Protein AF-A0A1Q3MJL3-F1 (afdb_monomer_lite)

Structure (mmCIF, N/CA/C/O backbone):
data_AF-A0A1Q3MJL3-F1
#
_entry.id   AF-A0A1Q3MJL3-F1
#
loop_
_atom_site.group_PDB
_atom_site.id
_atom_site.type_symbol
_atom_site.label_atom_id
_atom_site.label_alt_id
_atom_site.label_comp_id
_atom_site.label_asym_id
_atom_site.label_entity_id
_atom_site.label_seq_id
_atom_site.pdbx_PDB_ins_code
_atom_site.Cartn_x
_atom_site.Cartn_y
_atom_site.Cartn_z
_atom_site.occupancy
_atom_site.B_iso_or_equiv
_atom_site.auth_seq_id
_atom_site.auth_comp_id
_atom_site.auth_asym_id
_atom_site.auth_atom_id
_atom_site.pdbx_PDB_model_num
ATOM 1 N N . MET A 1 1 ? -25.013 -22.125 16.883 1.00 52.66 1 MET A N 1
ATOM 2 C CA . MET A 1 1 ? -23.796 -21.312 16.698 1.00 52.66 1 MET A CA 1
ATOM 3 C C . MET A 1 1 ? -22.984 -22.013 15.628 1.00 52.66 1 MET A C 1
ATOM 5 O O . MET A 1 1 ? -22.781 -23.214 15.770 1.00 52.66 1 MET A O 1
ATOM 9 N N . ASP A 1 2 ? -22.688 -21.347 14.517 1.00 73.00 2 ASP A N 1
ATOM 10 C CA . ASP A 1 2 ? -22.017 -21.960 13.366 1.00 73.00 2 ASP A CA 1
ATOM 11 C C . ASP A 1 2 ? -20.495 -21.702 13.439 1.00 73.00 2 ASP A C 1
ATOM 13 O O . ASP A 1 2 ? -20.044 -20.802 14.147 1.00 73.00 2 ASP A O 1
ATOM 17 N N . ILE A 1 3 ? -19.690 -22.530 12.768 1.00 60.09 3 ILE A N 1
ATOM 18 C CA . ILE A 1 3 ? -18.223 -22.407 12.787 1.00 60.09 3 ILE A CA 1
ATOM 19 C C . ILE A 1 3 ? -17.765 -21.054 12.223 1.00 60.09 3 ILE A C 1
ATOM 21 O O . ILE A 1 3 ? -16.809 -20.488 12.744 1.00 60.09 3 ILE A O 1
ATOM 25 N N . GLN A 1 4 ? -18.460 -20.505 11.225 1.00 53.03 4 GLN A N 1
ATOM 26 C CA . GLN A 1 4 ? -18.206 -19.176 10.676 1.00 53.03 4 GLN A CA 1
ATOM 27 C C . GLN A 1 4 ? -18.460 -18.091 11.725 1.00 53.03 4 GLN A C 1
ATOM 29 O O . GLN A 1 4 ? -17.603 -17.244 11.931 1.00 53.03 4 GLN A O 1
ATOM 34 N N . SER A 1 5 ? -19.560 -18.177 12.474 1.00 52.66 5 SER A N 1
ATOM 35 C CA . SER A 1 5 ? -19.842 -17.235 13.566 1.00 52.66 5 SER A CA 1
ATOM 36 C C . SER A 1 5 ? -18.836 -17.324 14.725 1.00 52.66 5 SER A C 1
ATOM 38 O O . SER A 1 5 ? -18.532 -16.304 15.337 1.00 52.66 5 SER A O 1
ATOM 40 N N . LEU A 1 6 ? -18.263 -18.503 14.997 1.00 53.72 6 LEU A N 1
ATOM 41 C CA . LEU A 1 6 ? -17.135 -18.644 15.929 1.00 53.72 6 LEU A CA 1
ATOM 42 C C . LEU A 1 6 ? -15.850 -18.012 15.370 1.00 53.72 6 LEU A C 1
ATOM 44 O O . LEU A 1 6 ? -15.194 -17.248 16.073 1.00 53.72 6 LEU A O 1
ATOM 48 N N . ILE A 1 7 ? -15.517 -18.263 14.103 1.00 53.59 7 ILE A N 1
ATOM 49 C CA . ILE A 1 7 ? -14.355 -17.661 13.430 1.00 53.59 7 ILE A CA 1
ATOM 50 C C . ILE A 1 7 ? -14.474 -16.136 13.364 1.00 53.59 7 ILE A C 1
ATOM 52 O O . ILE A 1 7 ? -13.483 -15.458 13.592 1.00 53.59 7 ILE A O 1
ATOM 56 N N . ASP A 1 8 ? -15.662 -15.592 13.123 1.00 51.44 8 ASP A N 1
ATOM 57 C CA . ASP A 1 8 ? -15.893 -14.146 13.074 1.00 51.44 8 ASP A CA 1
ATOM 58 C C . ASP A 1 8 ? -15.824 -13.506 14.474 1.00 51.44 8 ASP A C 1
ATOM 60 O O . ASP A 1 8 ? -15.440 -12.347 14.602 1.00 51.44 8 ASP A O 1
ATOM 64 N N . SER A 1 9 ? -16.156 -14.261 15.533 1.00 48.97 9 SER A N 1
ATOM 65 C CA . SER A 1 9 ? -16.081 -13.794 16.929 1.00 48.97 9 SER A CA 1
ATOM 66 C C . SER A 1 9 ? -14.680 -13.861 17.554 1.00 48.97 9 SER A C 1
ATOM 68 O O . SER A 1 9 ? -14.394 -13.101 18.474 1.00 48.97 9 SER A O 1
ATOM 70 N N . TYR A 1 10 ? -13.811 -14.750 17.059 1.00 50.91 10 TYR A N 1
ATOM 71 C CA . TYR A 1 10 ? -12.414 -14.892 17.507 1.00 50.91 10 TYR A CA 1
ATOM 72 C C . TYR A 1 10 ? -11.391 -14.381 16.482 1.00 50.91 10 TYR A C 1
ATOM 74 O O . TYR A 1 10 ? -10.198 -14.298 16.775 1.00 50.91 10 TYR A O 1
ATOM 82 N N . GLY A 1 11 ? -11.838 -14.078 15.267 1.00 46.59 11 GLY A N 1
ATOM 83 C CA . GLY A 1 11 ? -11.031 -13.497 14.210 1.00 46.59 11 GLY A CA 1
ATOM 84 C C . GLY A 1 11 ? -10.875 -11.994 14.434 1.00 46.59 11 GLY A C 1
ATOM 85 O O . GLY A 1 11 ? -11.830 -11.342 14.856 1.00 46.59 11 GLY A O 1
ATOM 86 N N . PRO A 1 12 ? -9.698 -11.414 14.148 1.00 50.94 12 PRO A N 1
ATOM 87 C CA . PRO A 1 12 ? -9.516 -9.972 14.214 1.00 50.94 12 PRO A CA 1
ATOM 88 C C . PRO A 1 12 ? -10.542 -9.318 13.290 1.00 50.94 12 PRO A C 1
ATOM 90 O O . PRO A 1 12 ? -10.571 -9.600 12.086 1.00 50.94 12 PRO A O 1
ATOM 93 N N . SER A 1 13 ? -11.412 -8.482 13.859 1.00 54.97 13 SER A N 1
ATOM 94 C CA . SER A 1 13 ? -12.381 -7.722 13.084 1.00 54.97 13 SER A CA 1
ATOM 95 C C . SER A 1 13 ? -11.593 -6.912 12.054 1.00 54.97 13 SER A C 1
ATOM 97 O O . SER A 1 13 ? -10.723 -6.107 12.381 1.00 54.97 13 SER A O 1
ATOM 99 N N . SER A 1 14 ? -11.817 -7.208 10.774 1.00 59.72 14 SER A N 1
ATOM 100 C CA . SER A 1 14 ? -11.201 -6.477 9.668 1.00 59.72 14 SER A CA 1
ATOM 101 C C . SER A 1 14 ? -11.807 -5.073 9.657 1.00 59.72 14 SER A C 1
ATOM 103 O O . SER A 1 14 ? -12.756 -4.818 8.914 1.00 59.72 14 SER A O 1
ATOM 105 N N . GLU A 1 15 ? -11.294 -4.175 10.492 1.00 80.06 15 GLU A N 1
ATOM 106 C CA . GLU A 1 15 ? -11.702 -2.777 10.481 1.00 80.06 15 GLU A CA 1
ATOM 107 C C . GLU A 1 15 ? -11.294 -2.139 9.152 1.00 80.06 15 GLU A C 1
ATOM 109 O O . GLU A 1 15 ? -10.225 -2.409 8.593 1.00 80.06 15 GLU A O 1
ATOM 114 N N . THR A 1 16 ? -12.168 -1.300 8.606 1.00 88.69 16 THR A N 1
ATOM 115 C CA . THR A 1 16 ? -11.833 -0.453 7.465 1.00 88.69 16 THR A CA 1
ATOM 116 C C . THR A 1 16 ? -11.746 1.000 7.898 1.00 88.69 16 THR A C 1
ATOM 118 O O . THR A 1 16 ? -12.327 1.412 8.902 1.00 88.69 16 THR A O 1
ATOM 121 N N . PHE A 1 17 ? -10.972 1.788 7.160 1.00 89.06 17 PHE A N 1
ATOM 122 C CA . PHE A 1 17 ? -10.868 3.225 7.364 1.00 89.06 17 PHE A CA 1
ATOM 123 C C . PHE A 1 17 ? -10.802 3.956 6.028 1.00 89.06 17 PHE A C 1
ATOM 125 O O . PHE A 1 17 ? -10.318 3.424 5.028 1.00 89.06 17 PHE A O 1
ATOM 132 N N . GLU A 1 18 ? -11.273 5.200 6.024 1.00 92.62 18 GLU A N 1
ATOM 133 C CA . GLU A 1 18 ? -11.250 6.061 4.846 1.00 92.62 18 GLU A CA 1
ATOM 134 C C . GLU A 1 18 ? -10.055 7.023 4.881 1.00 92.62 18 GLU A C 1
ATOM 136 O O . GLU A 1 18 ? -9.755 7.641 5.906 1.00 92.62 18 GLU A O 1
ATOM 141 N N . VAL A 1 19 ? -9.416 7.202 3.727 1.00 90.25 19 VAL A N 1
ATOM 142 C CA . VAL A 1 19 ? -8.485 8.295 3.435 1.00 90.25 19 VAL A CA 1
ATOM 143 C C . VAL A 1 19 ? -9.138 9.178 2.379 1.00 90.25 19 VAL A C 1
ATOM 145 O O . VAL A 1 19 ? -9.525 8.693 1.317 1.00 90.25 19 VAL A O 1
ATOM 148 N N . THR A 1 20 ? -9.275 10.472 2.666 1.00 90.25 20 THR A N 1
ATOM 149 C CA . THR A 1 20 ? -9.809 11.449 1.704 1.00 90.25 20 THR A CA 1
ATOM 150 C C . THR A 1 20 ? -8.649 12.156 1.014 1.00 90.25 20 THR A C 1
ATOM 152 O O . THR A 1 20 ? -7.804 12.756 1.675 1.00 90.25 20 THR A O 1
ATOM 155 N N . LEU A 1 21 ? -8.594 12.067 -0.312 1.00 88.75 21 LEU A N 1
ATOM 156 C CA . LEU A 1 21 ? -7.595 12.747 -1.129 1.00 88.75 21 LEU A CA 1
ATOM 157 C C . LEU A 1 21 ? -7.882 14.257 -1.199 1.00 88.75 21 LEU A C 1
ATOM 159 O O . LEU A 1 21 ? -9.018 14.678 -0.980 1.00 88.75 21 LEU A O 1
ATOM 163 N N . PRO A 1 22 ? -6.893 15.095 -1.566 1.00 83.94 22 PRO A N 1
ATOM 164 C CA . PRO A 1 22 ? -7.076 16.550 -1.630 1.00 83.94 22 PRO A CA 1
ATOM 165 C C . PRO A 1 22 ? -8.204 17.029 -2.554 1.00 83.94 22 PRO A C 1
ATOM 167 O O . PRO A 1 22 ? -8.729 18.121 -2.356 1.00 83.94 22 PRO A O 1
ATOM 170 N N . GLN A 1 23 ? -8.570 16.235 -3.563 1.00 87.62 23 GLN A N 1
ATOM 171 C CA . GLN A 1 23 ? -9.655 16.545 -4.501 1.00 87.62 23 GLN A CA 1
ATOM 172 C C . GLN A 1 23 ? -11.022 15.998 -4.040 1.00 87.62 23 GLN A C 1
ATOM 174 O O . GLN A 1 23 ? -12.034 16.226 -4.699 1.00 87.62 23 GLN A O 1
ATOM 179 N N . GLY A 1 24 ? -11.080 15.363 -2.864 1.00 88.62 24 GLY A N 1
ATOM 180 C CA . GLY A 1 24 ? -12.306 14.888 -2.224 1.00 88.62 24 GLY A CA 1
ATOM 181 C C . GLY A 1 24 ? -12.642 13.422 -2.496 1.00 88.62 24 GLY A C 1
ATOM 182 O O . GLY A 1 24 ? -13.602 12.911 -1.918 1.00 88.62 24 GLY A O 1
ATOM 183 N N . GLU A 1 25 ? -11.874 12.718 -3.330 1.00 91.06 25 GLU A N 1
ATOM 184 C CA . GLU A 1 25 ? -12.054 11.283 -3.527 1.00 91.06 25 GLU A CA 1
ATOM 185 C C . GLU A 1 25 ? -11.734 10.517 -2.249 1.00 91.06 25 GLU A C 1
ATOM 187 O O . GLU A 1 25 ? -10.791 10.829 -1.521 1.00 91.06 25 GLU A O 1
ATOM 192 N N . LYS A 1 26 ? -12.509 9.466 -2.001 1.00 93.69 26 LYS A N 1
ATOM 193 C CA . LYS A 1 26 ? -12.351 8.613 -0.832 1.00 93.69 26 LYS A CA 1
ATOM 194 C C . LYS A 1 26 ? -11.762 7.274 -1.229 1.00 93.69 26 LYS A C 1
ATOM 196 O O . LYS A 1 26 ? -12.220 6.642 -2.180 1.00 93.69 26 LYS A O 1
ATOM 201 N N . LEU A 1 27 ? -10.764 6.854 -0.469 1.00 94.50 27 LEU A N 1
ATOM 202 C CA . LEU A 1 27 ? -10.138 5.550 -0.563 1.00 94.50 27 LEU A CA 1
ATOM 203 C C . LEU A 1 27 ? -10.420 4.787 0.728 1.00 94.50 27 LEU A C 1
ATOM 205 O O . LEU A 1 27 ? -10.080 5.254 1.812 1.00 94.50 27 LEU A O 1
ATOM 209 N N . GLU A 1 28 ? -11.021 3.613 0.615 1.00 95.12 28 GLU A N 1
ATOM 210 C CA . GLU A 1 28 ? -11.261 2.714 1.735 1.00 95.12 28 GLU A CA 1
ATOM 211 C C . GLU A 1 28 ? -10.124 1.697 1.834 1.00 95.12 28 GLU A C 1
ATOM 213 O O . GLU A 1 28 ? -9.808 0.991 0.871 1.00 95.12 28 GLU A O 1
ATOM 218 N N . PHE A 1 29 ? -9.532 1.590 3.015 1.00 93.69 29 PHE A N 1
ATOM 219 C CA . PHE A 1 29 ? -8.460 0.660 3.339 1.00 93.69 29 PHE A CA 1
ATOM 220 C C . PHE A 1 29 ? -8.903 -0.300 4.427 1.00 93.69 29 PHE A C 1
ATOM 222 O O . PHE A 1 29 ? -9.714 0.054 5.273 1.00 93.69 29 PHE A O 1
ATOM 229 N N . ARG A 1 30 ? -8.320 -1.497 4.450 1.00 90.69 30 ARG A N 1
ATOM 230 C CA . ARG A 1 30 ? -8.398 -2.371 5.623 1.00 90.69 30 ARG A CA 1
ATOM 231 C C . ARG A 1 30 ? -7.250 -2.109 6.589 1.00 90.69 30 ARG A C 1
ATOM 233 O O . ARG A 1 30 ? -6.115 -1.851 6.164 1.00 90.69 30 ARG A O 1
ATOM 240 N N . THR A 1 31 ? -7.521 -2.267 7.874 1.00 85.62 31 THR A N 1
ATOM 241 C CA . THR A 1 31 ? -6.486 -2.427 8.887 1.00 85.62 31 THR A CA 1
ATOM 242 C C . THR A 1 31 ? -5.773 -3.769 8.706 1.00 85.62 31 THR A C 1
ATOM 244 O O . THR A 1 31 ? -6.276 -4.709 8.074 1.00 85.62 31 THR A O 1
ATOM 247 N N . LEU A 1 32 ? -4.528 -3.819 9.168 1.00 82.06 32 LEU A N 1
ATOM 248 C CA . LEU A 1 32 ? -3.794 -5.068 9.285 1.00 82.06 32 LEU A CA 1
ATOM 249 C C . LEU A 1 32 ? -4.180 -5.722 10.602 1.00 82.06 32 LEU A C 1
ATOM 251 O O . LEU A 1 32 ? -4.280 -5.053 11.625 1.00 82.06 32 LEU A O 1
ATOM 255 N N . SER A 1 33 ? -4.381 -7.029 10.551 1.00 72.69 33 SER A N 1
ATOM 256 C CA . SER A 1 33 ? -4.955 -7.808 11.641 1.00 72.69 33 SER A CA 1
ATOM 257 C C . SER A 1 33 ? -4.048 -7.886 12.866 1.00 72.69 33 SER A C 1
ATOM 259 O O . SER A 1 33 ? -4.528 -7.876 13.992 1.00 72.69 33 SER A O 1
ATOM 261 N N . ASP A 1 34 ? -2.737 -7.991 12.646 1.00 71.00 34 ASP A N 1
ATOM 262 C CA . ASP A 1 34 ? -1.745 -8.142 13.704 1.00 71.00 34 ASP A CA 1
ATOM 263 C C . ASP A 1 34 ? -0.315 -7.848 13.202 1.00 71.00 34 ASP A C 1
ATOM 265 O O . ASP A 1 34 ? -0.050 -7.589 12.019 1.00 71.00 34 ASP A O 1
ATOM 269 N N . TYR A 1 35 ? 0.648 -7.920 14.125 1.00 72.38 35 TYR A N 1
ATOM 270 C CA . TYR A 1 35 ? 2.067 -7.731 13.826 1.00 72.38 35 TYR A CA 1
ATOM 271 C C . TYR A 1 35 ? 2.631 -8.788 12.858 1.00 72.38 35 TYR A C 1
ATOM 273 O O . TYR A 1 35 ? 3.551 -8.496 12.088 1.00 72.38 35 TYR A O 1
ATOM 281 N N . SER A 1 36 ? 2.095 -10.011 12.860 1.00 79.12 36 SER A N 1
ATOM 282 C CA . SER A 1 36 ? 2.536 -11.080 11.960 1.00 79.12 36 SER A CA 1
ATOM 283 C C . SER A 1 36 ? 2.149 -10.779 10.508 1.00 79.12 36 SER A C 1
ATOM 285 O O . SER A 1 36 ? 2.975 -10.939 9.601 1.00 79.12 36 SER A O 1
ATOM 287 N N . GLU A 1 37 ? 0.947 -10.239 10.287 1.00 82.50 37 GLU A N 1
ATOM 288 C CA . GLU A 1 37 ? 0.493 -9.783 8.981 1.00 82.50 37 GLU A CA 1
ATOM 289 C C . GLU A 1 37 ? 1.355 -8.617 8.496 1.00 82.50 37 GLU A C 1
ATOM 291 O O . GLU A 1 37 ? 1.823 -8.633 7.354 1.00 82.50 37 GLU A O 1
ATOM 296 N N . LEU A 1 38 ? 1.655 -7.654 9.373 1.00 82.94 38 LEU A N 1
ATOM 297 C CA . LEU A 1 38 ? 2.552 -6.543 9.057 1.00 82.94 38 LEU A CA 1
ATOM 298 C C . LEU A 1 38 ? 3.941 -7.032 8.611 1.00 82.94 38 LEU A C 1
ATOM 300 O O . LEU A 1 38 ? 4.488 -6.540 7.621 1.00 82.94 38 LEU A O 1
ATOM 304 N N . GLN A 1 39 ? 4.519 -8.013 9.305 1.00 83.25 39 GLN A N 1
ATOM 305 C CA . GLN A 1 39 ? 5.823 -8.583 8.946 1.00 83.25 39 GLN A CA 1
ATOM 306 C C . GLN A 1 39 ? 5.776 -9.371 7.631 1.00 83.25 39 GLN A C 1
ATOM 308 O O . GLN A 1 39 ? 6.673 -9.241 6.793 1.00 83.25 39 GLN A O 1
ATOM 313 N N . SER A 1 40 ? 4.717 -10.153 7.414 1.00 89.19 40 SER A N 1
ATOM 314 C CA . SER A 1 40 ? 4.478 -10.856 6.149 1.00 89.19 40 SER A CA 1
ATOM 315 C C . SER A 1 40 ? 4.379 -9.870 4.983 1.00 89.19 40 SER A C 1
ATOM 317 O O . SER A 1 40 ? 5.022 -10.052 3.945 1.00 89.19 40 SER A O 1
ATOM 319 N N . LEU A 1 41 ? 3.650 -8.771 5.180 1.00 90.31 41 LEU A N 1
ATOM 320 C CA . LEU A 1 41 ? 3.483 -7.713 4.195 1.00 90.31 41 LEU A CA 1
ATOM 321 C C . LEU A 1 41 ? 4.810 -7.015 3.871 1.00 90.31 41 LEU A C 1
ATOM 323 O O . LEU A 1 41 ? 5.133 -6.861 2.694 1.00 90.31 41 LEU A O 1
ATOM 327 N N . LYS A 1 42 ? 5.627 -6.682 4.880 1.00 89.94 42 LYS A N 1
ATOM 328 C CA . LYS A 1 42 ? 6.977 -6.119 4.680 1.00 89.94 42 LYS A CA 1
ATOM 329 C C . LYS A 1 42 ? 7.855 -7.032 3.818 1.00 89.94 42 LYS A C 1
ATOM 331 O O . LYS A 1 42 ? 8.425 -6.575 2.829 1.00 89.94 42 LYS A O 1
ATOM 336 N N . ARG A 1 43 ? 7.894 -8.337 4.118 1.00 93.50 43 ARG A N 1
ATOM 337 C CA . ARG A 1 43 ? 8.662 -9.321 3.326 1.00 93.50 43 ARG A CA 1
ATOM 338 C C . ARG A 1 43 ? 8.163 -9.430 1.886 1.00 93.50 43 ARG A C 1
ATOM 340 O O . ARG A 1 43 ? 8.962 -9.518 0.955 1.00 93.50 43 ARG A O 1
ATOM 347 N N . ARG A 1 44 ? 6.843 -9.419 1.679 1.00 94.06 44 ARG A N 1
ATOM 348 C CA . ARG A 1 44 ? 6.252 -9.453 0.332 1.00 94.06 44 ARG A CA 1
ATOM 349 C C . ARG A 1 44 ? 6.533 -8.170 -0.452 1.00 94.06 44 ARG A C 1
ATOM 351 O O . ARG A 1 44 ? 6.825 -8.258 -1.640 1.00 94.06 44 ARG A O 1
ATOM 358 N N . ALA A 1 45 ? 6.522 -7.014 0.207 1.00 94.00 45 ALA A N 1
ATOM 359 C CA . ALA A 1 45 ? 6.872 -5.731 -0.396 1.00 94.00 45 ALA A CA 1
ATOM 360 C C . ALA A 1 45 ? 8.348 -5.688 -0.836 1.00 94.00 45 ALA A C 1
ATOM 362 O O . ALA A 1 45 ? 8.658 -5.218 -1.931 1.00 94.00 45 ALA A O 1
ATOM 363 N N . GLU A 1 46 ? 9.265 -6.249 -0.040 1.00 93.44 46 GLU A N 1
ATOM 364 C CA . GLU A 1 46 ? 10.662 -6.445 -0.455 1.00 93.44 46 GLU A CA 1
ATOM 365 C C . GLU A 1 46 ? 10.779 -7.380 -1.667 1.00 93.44 46 GLU A C 1
ATOM 367 O O . GLU A 1 46 ? 11.529 -7.102 -2.605 1.00 93.44 46 GLU A O 1
ATOM 372 N N . GLY A 1 47 ? 10.020 -8.482 -1.669 1.00 92.06 47 GLY A N 1
ATOM 373 C CA . GLY A 1 47 ? 9.941 -9.401 -2.805 1.00 92.06 47 GLY A CA 1
ATOM 374 C C . GLY A 1 47 ? 9.438 -8.716 -4.078 1.00 92.06 47 GLY A C 1
ATOM 375 O O . GLY A 1 47 ? 10.018 -8.901 -5.149 1.00 92.06 47 GLY A O 1
ATOM 376 N N . PHE A 1 48 ? 8.416 -7.870 -3.954 1.00 92.25 48 PHE A N 1
ATOM 377 C CA . PHE A 1 48 ? 7.892 -7.060 -5.048 1.00 92.25 48 PHE A CA 1
ATOM 378 C C . PHE A 1 48 ? 8.939 -6.083 -5.593 1.00 92.25 48 PHE A C 1
ATOM 380 O O . PHE A 1 48 ? 9.140 -6.040 -6.806 1.00 92.25 48 PHE A O 1
ATOM 387 N N . SER A 1 49 ? 9.673 -5.369 -4.730 1.00 93.06 49 SER A N 1
ATOM 388 C CA . SER A 1 49 ? 10.754 -4.479 -5.179 1.00 93.06 49 SER A CA 1
ATOM 389 C C . SER A 1 49 ? 11.818 -5.236 -5.992 1.00 93.06 49 SER A C 1
ATOM 391 O O . SER A 1 49 ? 12.160 -4.845 -7.113 1.00 93.06 49 SER A O 1
ATOM 393 N N . LYS A 1 50 ? 12.278 -6.393 -5.491 1.00 89.94 50 LYS A N 1
ATOM 394 C CA . LYS A 1 50 ? 13.240 -7.252 -6.207 1.00 89.94 50 LYS A CA 1
ATOM 395 C C . LYS A 1 50 ? 12.701 -7.711 -7.564 1.00 89.94 50 LYS A C 1
ATOM 397 O O . LYS A 1 50 ? 13.431 -7.660 -8.554 1.00 89.94 50 LYS A O 1
ATOM 402 N N . MET A 1 51 ? 11.429 -8.107 -7.623 1.00 88.94 51 MET A N 1
ATOM 403 C CA . MET A 1 51 ? 10.756 -8.509 -8.861 1.00 88.94 51 MET A CA 1
ATOM 404 C C . MET A 1 51 ? 10.718 -7.367 -9.884 1.00 88.94 51 MET A C 1
ATOM 406 O O . MET A 1 51 ? 11.105 -7.574 -11.034 1.00 88.94 51 MET A O 1
ATOM 410 N N . VAL A 1 52 ? 10.313 -6.158 -9.478 1.00 88.94 52 VAL A N 1
ATOM 411 C CA . VAL A 1 52 ? 10.262 -4.981 -10.365 1.00 88.94 52 VAL A CA 1
ATOM 412 C C . VAL A 1 52 ? 11.650 -4.654 -10.916 1.00 88.94 52 VAL A C 1
ATOM 414 O O . VAL A 1 52 ? 11.796 -4.383 -12.109 1.00 88.94 52 VAL A O 1
ATOM 417 N N . ARG A 1 53 ? 12.695 -4.759 -10.086 1.00 85.62 53 ARG A N 1
ATOM 418 C CA . ARG A 1 53 ? 14.088 -4.555 -10.515 1.00 85.62 53 ARG A CA 1
ATOM 419 C C . ARG A 1 53 ? 14.655 -5.684 -11.378 1.00 85.62 53 ARG A C 1
ATOM 421 O O . ARG A 1 53 ? 15.703 -5.499 -11.993 1.00 85.62 53 ARG A O 1
ATOM 428 N N . GLY A 1 54 ? 13.981 -6.829 -11.463 1.00 78.38 54 GLY A N 1
ATOM 429 C CA . GLY A 1 54 ? 14.499 -8.016 -12.145 1.00 78.38 54 GLY A CA 1
ATOM 430 C C . GLY A 1 54 ? 15.675 -8.665 -11.408 1.00 78.38 54 GLY A C 1
ATOM 431 O O . GLY A 1 54 ? 16.557 -9.237 -12.041 1.00 78.38 54 GLY A O 1
ATOM 432 N N . VAL A 1 55 ? 15.712 -8.549 -10.078 1.00 69.56 55 VAL A N 1
ATOM 433 C CA . VAL A 1 55 ? 16.705 -9.206 -9.221 1.00 69.56 55 VAL A CA 1
ATOM 434 C C . VAL A 1 55 ? 16.177 -10.591 -8.829 1.00 69.56 55 VAL A C 1
ATOM 436 O O . VAL A 1 55 ? 15.231 -10.706 -8.050 1.00 69.56 55 VAL A O 1
ATOM 439 N N . GLY A 1 56 ? 16.799 -11.651 -9.357 1.00 62.25 56 GLY A N 1
ATOM 440 C CA . GLY A 1 56 ? 16.447 -13.057 -9.102 1.00 62.25 56 GLY A CA 1
ATOM 441 C C . GLY A 1 56 ? 15.888 -13.794 -10.330 1.00 62.25 56 GLY A C 1
ATOM 442 O O . GLY A 1 56 ? 15.920 -13.282 -11.442 1.00 62.25 56 GLY A O 1
ATOM 443 N N . LYS A 1 57 ? 15.366 -15.019 -10.135 1.00 53.84 57 LYS A N 1
ATOM 444 C CA . LYS A 1 57 ? 14.759 -15.854 -11.203 1.00 53.84 57 LYS A CA 1
ATOM 445 C C . LYS A 1 57 ? 13.415 -15.320 -11.737 1.00 53.84 57 LYS A C 1
ATOM 447 O O . LYS A 1 57 ? 12.844 -15.919 -12.644 1.00 53.84 57 LYS A O 1
ATOM 452 N N . ALA A 1 58 ? 12.888 -14.236 -11.172 1.00 52.06 58 ALA A N 1
ATOM 453 C CA . ALA A 1 58 ? 11.630 -13.645 -11.604 1.00 52.06 58 ALA A CA 1
ATOM 454 C C . ALA A 1 58 ? 11.882 -12.751 -12.823 1.00 52.06 58 ALA A C 1
ATOM 456 O O . ALA A 1 58 ? 12.498 -11.691 -12.721 1.00 52.06 58 ALA A O 1
ATOM 457 N N . VAL A 1 59 ? 11.410 -13.197 -13.986 1.00 55.16 59 VAL A N 1
ATOM 458 C CA . VAL A 1 59 ? 11.346 -12.382 -15.199 1.00 55.16 59 VAL A CA 1
ATOM 459 C C . VAL A 1 59 ? 10.574 -11.112 -14.850 1.00 55.16 59 VAL A C 1
ATOM 461 O O . VAL A 1 59 ? 9.377 -11.184 -14.581 1.00 55.16 59 VAL A O 1
ATOM 464 N N . ALA A 1 60 ? 11.238 -9.953 -14.840 1.00 58.59 60 ALA A N 1
ATOM 465 C CA . ALA A 1 60 ? 10.524 -8.683 -14.830 1.00 58.59 60 ALA A CA 1
ATOM 466 C C . ALA A 1 60 ? 9.642 -8.681 -16.084 1.00 58.59 60 ALA A C 1
ATOM 468 O O . ALA A 1 60 ? 10.153 -8.614 -17.207 1.00 58.59 60 ALA A O 1
ATOM 469 N N . THR A 1 61 ? 8.332 -8.852 -15.903 1.00 64.00 61 THR A N 1
ATOM 470 C CA . THR A 1 61 ? 7.370 -8.808 -17.003 1.00 64.00 61 THR A CA 1
ATOM 471 C C . THR A 1 61 ? 7.556 -7.477 -17.737 1.00 64.00 61 THR A C 1
ATOM 473 O O . THR A 1 61 ? 7.948 -6.476 -17.131 1.00 64.00 61 THR A O 1
ATOM 476 N N . LYS A 1 62 ? 7.323 -7.436 -19.060 1.00 72.69 62 LYS A N 1
ATOM 477 C CA . LYS A 1 62 ? 7.459 -6.195 -19.860 1.00 72.69 62 LYS A CA 1
ATOM 478 C C . LYS A 1 62 ? 6.727 -5.004 -19.221 1.00 72.69 62 LYS A C 1
ATOM 480 O O . LYS A 1 62 ? 7.162 -3.869 -19.369 1.00 72.69 62 LYS A O 1
ATOM 485 N N . GLU A 1 63 ? 5.664 -5.298 -18.481 1.00 81.81 63 GLU A N 1
ATOM 486 C CA . GLU A 1 63 ? 4.878 -4.383 -17.658 1.00 81.81 63 GLU A CA 1
ATOM 487 C C . GLU A 1 63 ? 5.700 -3.584 -16.631 1.00 81.81 63 GLU A C 1
ATOM 489 O O . GLU A 1 63 ? 5.480 -2.385 -16.492 1.00 81.81 63 GLU A O 1
ATOM 494 N N . TYR A 1 64 ? 6.682 -4.195 -15.955 1.00 83.69 64 TYR A N 1
ATOM 495 C CA . TYR A 1 64 ? 7.458 -3.531 -14.897 1.00 83.69 64 TYR A CA 1
ATOM 496 C C . TYR A 1 64 ? 8.744 -2.856 -15.380 1.00 83.69 64 TYR A C 1
ATOM 498 O O . TYR A 1 64 ? 9.372 -2.101 -14.636 1.00 83.69 64 TYR A O 1
ATOM 506 N N . ALA A 1 65 ? 9.140 -3.091 -16.634 1.00 83.94 65 ALA A N 1
ATOM 507 C CA . ALA A 1 65 ? 10.358 -2.532 -17.212 1.00 83.94 65 ALA A CA 1
ATOM 508 C C . ALA A 1 65 ? 10.491 -0.997 -17.068 1.00 83.94 65 ALA A C 1
ATOM 510 O O . ALA A 1 65 ? 11.604 -0.554 -16.764 1.00 83.94 65 ALA A O 1
ATOM 511 N N . PRO A 1 66 ? 9.417 -0.187 -17.206 1.00 89.25 66 PRO A N 1
ATOM 512 C CA . PRO A 1 66 ? 9.502 1.265 -17.031 1.00 89.25 66 PRO A CA 1
ATOM 513 C C . PRO A 1 66 ? 9.863 1.704 -15.605 1.00 89.25 66 PRO A C 1
ATOM 515 O O . PRO A 1 66 ? 10.412 2.787 -15.421 1.00 89.25 66 PRO A O 1
ATOM 518 N N . TYR A 1 67 ? 9.596 0.869 -14.598 1.00 90.69 67 TYR A N 1
ATOM 519 C CA . TYR A 1 67 ? 9.688 1.240 -13.182 1.00 90.69 67 TYR A CA 1
ATOM 520 C C . TYR A 1 67 ? 10.967 0.741 -12.496 1.00 90.69 67 TYR A C 1
ATOM 522 O O . TYR A 1 67 ? 11.164 0.980 -11.311 1.00 90.69 67 TYR A O 1
ATOM 530 N N . LYS A 1 68 ? 11.890 0.104 -13.230 1.00 86.25 68 LYS A N 1
ATOM 531 C CA . LYS A 1 68 ? 13.156 -0.442 -12.688 1.00 86.25 68 LYS A CA 1
ATOM 532 C C . LYS A 1 68 ? 14.042 0.580 -11.969 1.00 86.25 68 LYS A C 1
ATOM 534 O O . LYS A 1 68 ? 14.879 0.194 -11.153 1.00 86.25 68 LYS A O 1
ATOM 539 N N . LYS A 1 69 ? 13.905 1.862 -12.322 1.00 88.75 69 LYS A N 1
ATOM 540 C CA . LYS A 1 69 ? 14.673 2.976 -11.747 1.00 88.75 69 LYS A CA 1
ATOM 541 C C . LYS A 1 69 ? 14.001 3.620 -10.533 1.00 88.75 69 LYS A C 1
ATOM 543 O O . LYS A 1 69 ? 14.641 4.441 -9.890 1.00 88.75 69 LYS A O 1
ATOM 548 N N . MET A 1 70 ? 12.754 3.262 -10.231 1.00 92.75 70 MET A N 1
ATOM 549 C CA . MET A 1 70 ? 12.064 3.715 -9.024 1.00 92.75 70 MET A CA 1
ATOM 550 C C . MET A 1 70 ? 12.834 3.232 -7.792 1.00 92.75 70 MET A C 1
ATOM 552 O O . MET A 1 70 ? 13.447 2.161 -7.825 1.00 92.75 70 MET A O 1
ATOM 556 N N . ASP A 1 71 ? 12.875 4.030 -6.734 1.00 93.81 71 ASP A N 1
ATOM 557 C CA . ASP A 1 71 ? 13.536 3.664 -5.486 1.00 93.81 71 ASP A CA 1
ATOM 558 C C . ASP A 1 71 ? 12.762 2.549 -4.751 1.00 93.81 71 ASP A C 1
ATOM 560 O O . ASP A 1 71 ? 11.583 2.292 -5.006 1.00 93.81 71 ASP A O 1
ATOM 564 N N . ASP A 1 72 ? 13.448 1.833 -3.859 1.00 92.88 72 ASP A N 1
ATOM 565 C CA . ASP A 1 72 ? 12.858 0.672 -3.181 1.00 92.88 72 ASP A CA 1
ATOM 566 C C . ASP A 1 72 ? 11.756 1.035 -2.192 1.00 92.88 72 A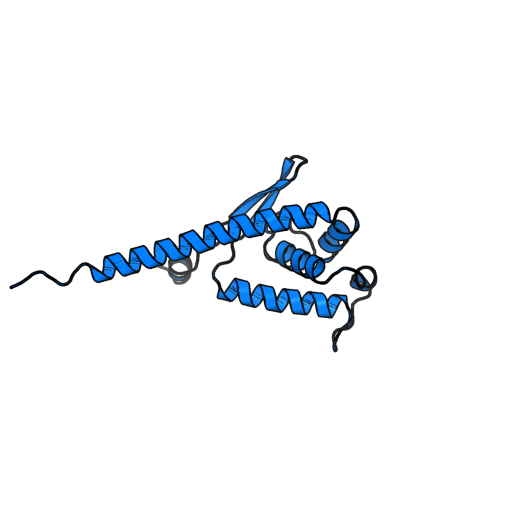SP A C 1
ATOM 568 O O . ASP A 1 72 ? 10.939 0.173 -1.864 1.00 92.88 72 ASP A O 1
ATOM 572 N N . GLU A 1 73 ? 11.779 2.250 -1.657 1.00 93.94 73 GLU A N 1
ATOM 573 C CA . GLU A 1 73 ? 10.804 2.710 -0.680 1.00 93.94 73 GLU A CA 1
ATOM 574 C C . GLU A 1 73 ? 9.464 2.952 -1.373 1.00 93.94 73 GLU A C 1
ATOM 576 O O . GLU A 1 73 ? 8.462 2.344 -0.994 1.00 93.94 73 GLU A O 1
ATOM 581 N N . THR A 1 74 ? 9.467 3.677 -2.491 1.00 95.19 74 THR A N 1
ATOM 582 C CA . THR A 1 74 ? 8.284 3.884 -3.331 1.00 95.19 74 THR A CA 1
ATOM 583 C C . THR A 1 74 ? 7.689 2.560 -3.817 1.00 95.19 74 THR A C 1
ATOM 585 O O . THR A 1 74 ? 6.475 2.358 -3.740 1.00 95.19 74 THR A O 1
ATOM 588 N N . LEU A 1 75 ? 8.517 1.605 -4.265 1.00 95.31 75 LEU A N 1
ATOM 589 C CA . LEU A 1 75 ? 8.034 0.278 -4.681 1.00 95.31 75 LEU A CA 1
ATOM 590 C C . LEU A 1 75 ? 7.358 -0.480 -3.530 1.00 95.31 75 LEU A C 1
ATOM 592 O O . LEU A 1 75 ? 6.336 -1.145 -3.731 1.00 95.31 75 LEU A O 1
ATOM 596 N N . ARG A 1 76 ? 7.899 -0.365 -2.313 1.00 94.88 76 ARG A N 1
ATOM 597 C CA . ARG A 1 76 ? 7.302 -0.959 -1.113 1.00 94.88 76 ARG A CA 1
ATOM 598 C C . ARG A 1 76 ? 5.995 -0.266 -0.729 1.00 94.88 76 ARG A C 1
ATOM 600 O O . ARG A 1 76 ? 5.035 -0.968 -0.417 1.00 94.88 76 ARG A O 1
ATOM 607 N N . HIS A 1 77 ? 5.922 1.063 -0.815 1.00 95.31 77 HIS A N 1
ATOM 608 C CA . HIS A 1 77 ? 4.692 1.830 -0.585 1.00 95.31 77 HIS A CA 1
ATOM 609 C C . HIS A 1 77 ? 3.590 1.426 -1.561 1.00 95.31 77 HIS A C 1
ATOM 611 O O . HIS A 1 77 ? 2.481 1.114 -1.136 1.00 95.31 77 HIS A O 1
ATOM 617 N N . VAL A 1 78 ? 3.907 1.316 -2.854 1.00 96.56 78 VAL A N 1
ATOM 618 C CA . VAL A 1 78 ? 2.970 0.826 -3.874 1.00 96.56 78 VAL A CA 1
ATOM 619 C C . VAL A 1 78 ? 2.408 -0.546 -3.503 1.00 96.56 78 VAL A C 1
ATOM 621 O O . VAL A 1 78 ? 1.196 -0.753 -3.578 1.00 96.56 78 VAL A O 1
ATOM 624 N N . TYR A 1 79 ? 3.261 -1.479 -3.071 1.00 96.00 79 TYR A N 1
ATOM 625 C CA . TYR A 1 79 ? 2.800 -2.802 -2.654 1.00 96.00 79 TYR A CA 1
ATOM 626 C C . TYR A 1 79 ? 1.873 -2.732 -1.437 1.00 96.00 79 TYR A C 1
ATOM 628 O O . TYR A 1 79 ? 0.834 -3.393 -1.408 1.00 96.00 79 TYR A O 1
ATOM 636 N N . PHE A 1 80 ? 2.238 -1.920 -0.446 1.00 94.94 80 PHE A N 1
ATOM 637 C CA . PHE A 1 80 ? 1.476 -1.760 0.786 1.00 94.94 80 PHE A CA 1
ATOM 638 C C . PHE A 1 80 ? 0.086 -1.178 0.515 1.00 94.94 80 PHE A C 1
ATOM 640 O O . PHE A 1 80 ? -0.920 -1.749 0.933 1.00 94.94 80 PHE A O 1
ATOM 647 N N . ILE A 1 81 ? 0.026 -0.096 -0.265 1.00 95.50 81 ILE A N 1
ATOM 648 C CA . ILE A 1 81 ? -1.223 0.542 -0.683 1.00 95.50 81 ILE A CA 1
ATOM 649 C C . ILE A 1 81 ? -2.064 -0.452 -1.477 1.00 95.50 81 ILE A C 1
ATOM 651 O O . ILE A 1 81 ? -3.232 -0.648 -1.157 1.00 95.50 81 ILE A O 1
ATOM 655 N N . HIS A 1 82 ? -1.478 -1.141 -2.462 1.00 96.12 82 HIS A N 1
ATOM 656 C CA . HIS A 1 82 ? -2.195 -2.140 -3.254 1.00 96.12 82 HIS A CA 1
ATOM 657 C C . HIS A 1 82 ? -2.836 -3.219 -2.376 1.00 96.12 82 HIS A C 1
ATOM 659 O O . HIS A 1 82 ? -3.982 -3.604 -2.612 1.00 96.12 82 HIS A O 1
ATOM 665 N N . TYR A 1 83 ? -2.108 -3.722 -1.381 1.00 94.00 83 TYR A N 1
ATOM 666 C CA . TYR A 1 83 ? -2.574 -4.800 -0.517 1.00 94.00 83 TYR A CA 1
ATOM 667 C C . TYR A 1 83 ? -3.689 -4.349 0.436 1.00 94.00 83 TYR A C 1
ATOM 669 O O . TYR A 1 83 ? -4.670 -5.076 0.618 1.00 94.00 83 TYR A O 1
ATOM 677 N N . SER A 1 84 ? -3.567 -3.147 0.999 1.00 92.62 84 SER A N 1
ATOM 678 C CA . SER A 1 84 ? -4.510 -2.626 1.993 1.00 92.62 84 SER A CA 1
ATOM 679 C C . SER A 1 84 ? -5.737 -1.941 1.382 1.00 92.62 84 SER A C 1
ATOM 681 O O . SER A 1 84 ? -6.784 -1.910 2.023 1.00 92.62 84 SER A O 1
ATOM 683 N N . LEU A 1 85 ? -5.648 -1.420 0.154 1.00 94.88 85 LEU A N 1
ATOM 684 C CA . LEU A 1 85 ? -6.741 -0.716 -0.523 1.00 94.88 85 LEU A CA 1
ATOM 685 C C . LEU A 1 85 ? -7.891 -1.675 -0.863 1.00 94.88 85 LEU A C 1
ATOM 687 O O . LEU A 1 85 ? -7.707 -2.662 -1.587 1.00 94.88 85 LEU A O 1
ATOM 691 N N . LYS A 1 86 ? -9.083 -1.377 -0.348 1.00 93.81 86 LYS A N 1
ATOM 692 C CA . LYS A 1 86 ? -10.332 -2.111 -0.582 1.00 93.81 86 LYS A CA 1
ATOM 693 C C . LYS A 1 86 ? -11.132 -1.496 -1.722 1.00 93.81 86 LYS A C 1
ATOM 695 O O . LYS A 1 86 ? -11.502 -2.228 -2.639 1.00 93.81 86 LYS A O 1
ATOM 700 N N . SER A 1 87 ? -11.346 -0.181 -1.695 1.00 94.06 87 SER A N 1
ATOM 701 C CA . SER A 1 87 ? -12.182 0.509 -2.680 1.00 94.06 87 SER A CA 1
ATOM 702 C C . SER A 1 87 ? -11.712 1.947 -2.939 1.00 94.06 87 SER A C 1
ATOM 704 O O . SER A 1 87 ? -11.434 2.658 -1.976 1.00 94.06 87 SER A O 1
ATOM 706 N N . PRO A 1 88 ? -11.630 2.401 -4.206 1.00 93.62 88 PRO A N 1
ATOM 707 C CA . PRO A 1 88 ? -11.643 1.589 -5.423 1.00 93.62 88 PRO A CA 1
ATOM 708 C C . PRO A 1 88 ? -10.399 0.693 -5.494 1.00 93.62 88 PRO A C 1
ATOM 710 O O . PRO A 1 88 ? -9.318 1.074 -5.054 1.00 93.62 88 PRO A O 1
ATOM 713 N N . LYS A 1 89 ? -10.517 -0.510 -6.066 1.00 92.62 89 LYS A N 1
ATOM 714 C CA . LYS A 1 89 ? -9.362 -1.410 -6.165 1.00 92.62 89 LYS A CA 1
ATOM 715 C C . LYS A 1 89 ? -8.455 -1.009 -7.327 1.00 92.62 89 LYS A C 1
ATOM 717 O O . LYS A 1 89 ? -8.834 -1.140 -8.487 1.00 92.62 89 LYS A O 1
ATOM 722 N N . TRP A 1 90 ? -7.236 -0.575 -7.015 1.00 94.00 90 TRP A N 1
ATOM 723 C CA . TRP A 1 90 ? -6.207 -0.265 -8.012 1.00 94.00 90 TRP A CA 1
ATOM 724 C C . TRP A 1 90 ? -5.197 -1.399 -8.174 1.00 94.00 90 TRP A C 1
ATOM 726 O O . TRP A 1 90 ? -4.789 -2.045 -7.200 1.00 94.00 90 TRP A O 1
ATOM 736 N N . SER A 1 91 ? -4.772 -1.634 -9.416 1.00 92.25 91 SER A N 1
ATOM 737 C CA . SER A 1 91 ? -3.702 -2.585 -9.715 1.00 92.25 91 SER A CA 1
ATOM 738 C C . SER A 1 91 ? -2.340 -2.045 -9.258 1.00 92.25 91 SER A C 1
ATOM 740 O O . SER A 1 91 ? -2.152 -0.837 -9.099 1.00 92.25 91 SER A O 1
ATOM 742 N N . GLN A 1 92 ? -1.358 -2.935 -9.080 1.00 93.25 92 GLN A N 1
ATOM 743 C CA . GLN A 1 92 ? 0.028 -2.523 -8.822 1.00 93.25 92 GLN A CA 1
ATOM 744 C C . GLN A 1 92 ? 0.555 -1.627 -9.951 1.00 93.25 92 GLN A C 1
ATOM 746 O O . GLN A 1 92 ? 1.210 -0.626 -9.681 1.00 93.25 92 GLN A O 1
ATOM 751 N N . ALA A 1 93 ? 0.220 -1.934 -11.207 1.00 91.38 93 ALA A N 1
ATOM 752 C CA . ALA A 1 93 ? 0.618 -1.131 -12.358 1.00 91.38 93 ALA A CA 1
ATOM 753 C C . ALA A 1 93 ? 0.036 0.289 -12.322 1.00 91.38 93 ALA A C 1
ATOM 755 O O . ALA A 1 93 ? 0.739 1.243 -12.647 1.00 91.38 93 ALA A O 1
ATOM 756 N N . ASP A 1 94 ? -1.218 0.464 -11.903 1.00 93.81 94 ASP A N 1
ATOM 757 C CA . ASP A 1 94 ? -1.825 1.797 -11.801 1.00 93.81 94 ASP A CA 1
ATOM 758 C C . ASP A 1 94 ? -1.205 2.617 -10.673 1.00 93.81 94 ASP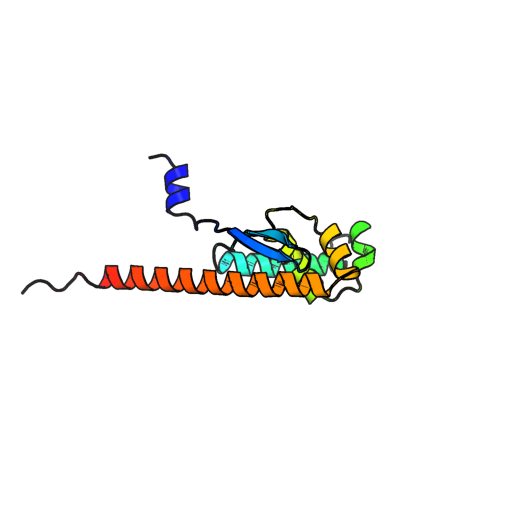 A C 1
ATOM 760 O O . ASP A 1 94 ? -0.927 3.801 -10.855 1.00 93.81 94 ASP A O 1
ATOM 764 N N . LEU A 1 95 ? -0.881 1.975 -9.552 1.00 95.44 95 LEU A N 1
ATOM 765 C CA . LEU A 1 95 ? -0.147 2.608 -8.458 1.00 95.44 95 LEU A CA 1
ATOM 766 C C . LEU A 1 95 ? 1.295 2.969 -8.845 1.00 95.44 95 LEU A C 1
ATOM 768 O O . LEU A 1 95 ? 1.780 4.027 -8.456 1.00 95.44 95 LEU A O 1
ATOM 772 N N . LEU A 1 96 ? 1.970 2.162 -9.670 1.00 95.31 96 LEU A N 1
ATOM 773 C CA . LEU A 1 96 ? 3.282 2.512 -10.233 1.00 95.31 96 LEU A CA 1
ATOM 774 C C . LEU A 1 96 ? 3.193 3.708 -11.198 1.00 95.31 96 LEU A C 1
ATOM 776 O O . LEU A 1 96 ? 4.059 4.590 -11.190 1.00 95.31 96 LEU A O 1
ATOM 780 N N . LYS A 1 97 ? 2.132 3.785 -12.017 1.00 94.56 97 LYS A N 1
ATOM 781 C CA . LYS A 1 97 ? 1.852 4.975 -12.844 1.00 94.56 97 LYS A CA 1
ATOM 782 C C . LYS A 1 97 ? 1.588 6.200 -11.969 1.00 94.56 97 LYS A C 1
ATOM 784 O O . LYS A 1 97 ? 2.110 7.267 -12.285 1.00 94.56 97 LYS A O 1
ATOM 789 N N . LEU A 1 98 ? 0.818 6.049 -10.888 1.00 94.12 98 LEU A N 1
ATOM 790 C CA . LEU A 1 98 ? 0.552 7.117 -9.926 1.00 94.12 98 LEU A CA 1
ATOM 791 C C . LEU A 1 98 ? 1.855 7.604 -9.291 1.00 94.12 98 LEU A C 1
ATOM 793 O O . LEU A 1 98 ? 2.132 8.794 -9.357 1.00 94.12 98 LEU A O 1
ATOM 797 N N . ALA A 1 99 ? 2.699 6.697 -8.798 1.00 95.00 99 ALA A N 1
ATOM 798 C CA . ALA A 1 99 ? 4.008 7.026 -8.236 1.00 95.00 99 ALA A CA 1
ATOM 799 C C . ALA A 1 99 ? 4.893 7.813 -9.220 1.00 95.00 99 ALA A C 1
ATOM 801 O O . ALA A 1 99 ? 5.586 8.748 -8.836 1.00 95.00 99 ALA A O 1
ATOM 802 N N . THR A 1 100 ? 4.830 7.472 -10.510 1.00 94.25 100 THR A N 1
ATOM 803 C CA . THR A 1 100 ? 5.609 8.156 -11.556 1.00 94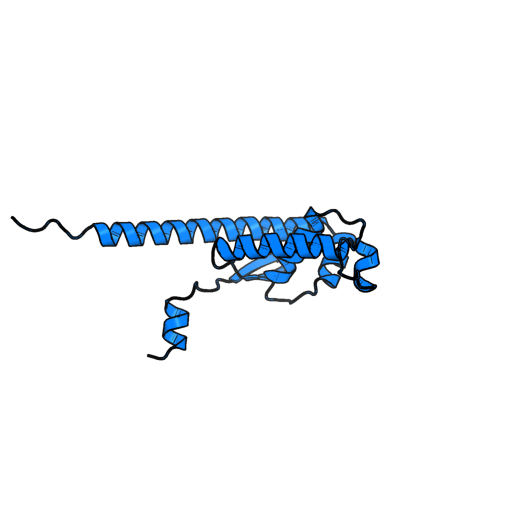.25 100 THR A CA 1
ATOM 804 C C . THR A 1 100 ? 5.082 9.562 -11.857 1.00 94.25 100 THR A C 1
ATOM 806 O O . THR A 1 100 ? 5.863 10.467 -12.135 1.00 94.25 100 THR A O 1
ATOM 809 N N . LYS A 1 101 ? 3.757 9.753 -11.853 1.00 93.94 101 LYS A N 1
ATOM 810 C CA . LYS A 1 101 ? 3.119 11.024 -12.241 1.00 93.94 101 LYS A CA 1
ATOM 811 C C . LYS A 1 101 ? 2.897 11.980 -11.069 1.00 93.94 101 LYS A C 1
ATOM 813 O O . LYS A 1 101 ? 2.882 13.189 -11.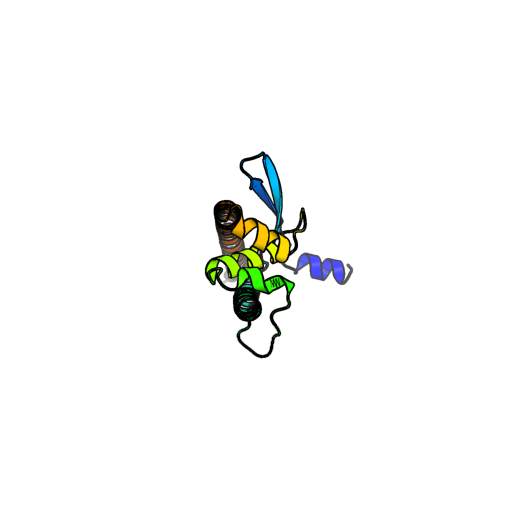267 1.00 93.94 101 LYS A O 1
ATOM 818 N N . ALA A 1 102 ? 2.683 11.436 -9.880 1.00 92.81 102 ALA A N 1
ATOM 819 C CA . ALA A 1 102 ? 2.300 12.144 -8.669 1.00 92.81 102 ALA A CA 1
ATOM 820 C C . ALA A 1 102 ? 2.793 11.373 -7.429 1.00 92.81 102 ALA A C 1
ATOM 822 O O . ALA A 1 102 ? 1.997 10.960 -6.590 1.00 92.81 102 ALA A O 1
ATOM 823 N N . GLY A 1 103 ? 4.111 11.166 -7.317 1.00 89.62 103 GLY A N 1
ATOM 824 C CA . GLY A 1 103 ? 4.729 10.439 -6.194 1.00 89.62 103 GLY A CA 1
ATOM 825 C C . GLY A 1 103 ? 4.318 10.961 -4.814 1.00 89.62 103 GLY A C 1
ATOM 826 O O . GLY A 1 103 ? 4.042 10.172 -3.917 1.00 89.62 103 GLY A O 1
ATOM 827 N N . TRP A 1 104 ? 4.122 12.275 -4.689 1.00 91.62 104 TRP A N 1
ATOM 828 C CA . TRP A 1 104 ? 3.631 12.908 -3.463 1.00 91.62 104 TRP A CA 1
ATOM 829 C C . TRP A 1 104 ? 2.261 12.374 -2.996 1.00 91.62 104 TRP A C 1
ATOM 831 O O . TRP A 1 104 ? 2.000 12.337 -1.798 1.00 91.62 104 TRP A O 1
ATOM 841 N N . LEU A 1 105 ? 1.383 11.922 -3.908 1.00 90.88 105 LEU A N 1
ATOM 842 C CA . LEU A 1 105 ? 0.111 11.289 -3.528 1.00 90.88 105 LEU A CA 1
ATOM 843 C C . LEU A 1 105 ? 0.335 9.904 -2.921 1.00 90.88 105 LEU A C 1
ATOM 845 O O . LEU A 1 105 ? -0.379 9.521 -2.001 1.00 90.88 105 LEU A O 1
ATOM 849 N N . VAL A 1 106 ? 1.318 9.152 -3.419 1.00 94.44 106 VAL A N 1
ATOM 850 C CA . VAL A 1 106 ? 1.685 7.843 -2.858 1.00 94.44 106 VAL A CA 1
ATOM 851 C C . VAL A 1 106 ? 2.234 8.013 -1.446 1.00 94.44 106 VAL A C 1
ATOM 853 O O . VAL A 1 106 ? 1.843 7.263 -0.555 1.00 94.44 106 VAL A O 1
ATOM 856 N N . GLU A 1 107 ? 3.080 9.020 -1.233 1.00 92.62 107 GLU A N 1
ATOM 857 C CA . GLU A 1 107 ? 3.586 9.378 0.095 1.00 92.62 107 GLU A CA 1
ATOM 858 C C . GLU A 1 107 ? 2.448 9.775 1.039 1.00 92.62 107 GLU A C 1
ATOM 860 O O . GLU A 1 107 ? 2.333 9.190 2.110 1.00 92.62 107 GLU A O 1
ATOM 865 N N . LEU A 1 108 ? 1.550 10.674 0.616 1.00 91.62 108 LEU A N 1
ATOM 866 C CA . LEU A 1 108 ? 0.396 11.101 1.415 1.00 91.62 108 LEU A CA 1
ATOM 867 C C . LEU A 1 108 ? -0.485 9.918 1.831 1.00 91.62 108 LEU A C 1
ATOM 869 O O . LEU A 1 108 ? -0.805 9.765 3.009 1.00 91.62 108 LEU A O 1
ATOM 873 N N . ILE A 1 109 ? -0.850 9.057 0.875 1.00 93.69 109 ILE A N 1
ATOM 874 C CA . ILE A 1 109 ? -1.659 7.865 1.154 1.00 93.69 109 ILE A CA 1
ATOM 875 C C . ILE A 1 109 ? -0.927 6.956 2.145 1.00 93.69 109 ILE A C 1
ATOM 877 O O . ILE A 1 109 ? -1.546 6.437 3.073 1.00 93.69 109 ILE A O 1
ATOM 881 N N . MET A 1 110 ? 0.382 6.757 1.969 1.00 93.38 110 MET A N 1
ATOM 882 C CA . MET A 1 110 ? 1.162 5.900 2.853 1.00 93.38 110 MET A CA 1
ATOM 883 C C . MET A 1 110 ? 1.281 6.477 4.267 1.00 93.38 110 MET A C 1
ATOM 885 O O . MET A 1 110 ? 1.168 5.724 5.232 1.00 93.38 110 MET A O 1
ATOM 889 N N . THR A 1 111 ? 1.482 7.787 4.412 1.00 91.38 111 THR A N 1
ATOM 890 C CA . THR A 1 111 ? 1.529 8.456 5.717 1.00 91.38 111 THR A CA 1
ATOM 891 C C . THR A 1 111 ? 0.214 8.276 6.468 1.00 91.38 111 THR A C 1
ATOM 893 O O . THR A 1 111 ? 0.224 7.827 7.613 1.00 91.38 111 THR A O 1
ATOM 896 N N . GLU A 1 112 ? -0.919 8.537 5.813 1.00 89.75 112 GLU A N 1
ATOM 897 C CA . GLU A 1 112 ? -2.243 8.332 6.412 1.00 89.75 112 GLU A CA 1
ATOM 898 C C . GLU A 1 112 ? -2.470 6.869 6.796 1.00 89.75 112 GLU A C 1
ATOM 900 O O . GLU A 1 112 ? -2.934 6.563 7.897 1.00 89.75 112 GLU A O 1
ATOM 905 N N . LEU A 1 113 ? -2.065 5.943 5.925 1.00 89.06 113 LEU A N 1
ATOM 906 C CA . LEU A 1 113 ? -2.124 4.516 6.205 1.00 89.06 113 LEU A CA 1
ATOM 907 C C . LEU A 1 113 ? -1.319 4.179 7.468 1.00 89.06 113 LEU A C 1
ATOM 909 O O . LEU A 1 113 ? -1.845 3.521 8.361 1.00 89.06 113 LEU A O 1
ATOM 913 N N . GLN A 1 114 ? -0.073 4.639 7.586 1.00 87.50 114 GLN A N 1
ATOM 914 C CA . GLN A 1 114 ? 0.774 4.367 8.754 1.00 87.50 114 GLN A CA 1
ATOM 915 C C . GLN A 1 114 ? 0.179 4.927 10.048 1.00 87.50 114 GLN A C 1
ATOM 917 O O . GLN A 1 114 ? 0.150 4.218 11.053 1.00 87.50 114 GLN A O 1
ATOM 922 N N . ILE A 1 115 ? -0.337 6.160 10.023 1.00 86.62 115 ILE A N 1
ATOM 923 C CA . ILE A 1 115 ? -0.982 6.786 11.185 1.00 86.62 115 ILE A CA 1
ATOM 924 C C . ILE A 1 115 ? -2.149 5.920 11.671 1.00 86.62 115 ILE A C 1
ATOM 926 O O . ILE A 1 115 ? -2.228 5.593 12.857 1.00 86.62 115 ILE A O 1
ATOM 930 N N . ARG A 1 116 ? -3.031 5.500 10.758 1.00 85.19 116 ARG A N 1
ATOM 931 C CA . ARG A 1 116 ? -4.213 4.691 11.094 1.00 85.19 116 ARG A CA 1
ATOM 932 C C . ARG A 1 116 ? -3.844 3.291 11.581 1.00 85.19 116 ARG A C 1
ATOM 934 O O . ARG A 1 116 ? -4.427 2.816 12.552 1.00 85.19 116 ARG A O 1
ATOM 941 N N . GLN A 1 117 ? -2.850 2.651 10.964 1.00 79.88 117 GLN A N 1
ATOM 942 C CA . GLN A 1 117 ? -2.379 1.328 11.394 1.00 79.88 117 GLN A CA 1
ATOM 943 C C . GLN A 1 117 ? -1.735 1.360 12.784 1.00 79.88 117 GLN A C 1
ATOM 945 O O . GLN A 1 117 ? -1.950 0.445 13.579 1.00 79.88 117 GLN A O 1
ATOM 950 N N . ASN A 1 118 ? -0.979 2.413 13.107 1.00 80.25 118 ASN A N 1
ATOM 951 C CA . ASN A 1 118 ? -0.387 2.571 14.436 1.00 80.25 118 ASN A CA 1
ATOM 952 C C . ASN A 1 118 ? -1.474 2.754 15.502 1.00 80.25 118 ASN A C 1
ATOM 954 O O . ASN A 1 118 ? -1.453 2.054 16.508 1.00 80.25 118 ASN A O 1
ATOM 958 N N . GLN A 1 119 ? -2.473 3.604 15.237 1.00 78.56 119 GLN A N 1
ATOM 959 C CA . GLN A 1 119 ? -3.620 3.794 16.135 1.00 78.56 119 GLN A CA 1
ATOM 960 C C . GLN A 1 119 ? -4.387 2.488 16.387 1.00 78.56 119 GLN A C 1
ATOM 962 O O . GLN A 1 119 ? -4.785 2.222 17.519 1.00 78.56 119 GLN A O 1
ATOM 967 N N . TYR A 1 120 ? -4.585 1.666 15.351 1.00 71.25 120 TYR A N 1
ATOM 968 C CA . TYR A 1 120 ? -5.223 0.356 15.496 1.00 71.25 120 TYR A CA 1
ATOM 969 C C . TYR A 1 120 ? -4.371 -0.598 16.340 1.00 71.25 120 TYR A C 1
ATOM 971 O O . TYR A 1 120 ? -4.867 -1.207 17.283 1.00 71.25 120 TYR A O 1
ATOM 979 N N . THR A 1 121 ? -3.068 -0.674 16.056 1.00 67.62 121 THR A N 1
ATOM 980 C CA . THR A 1 121 ? -2.144 -1.547 16.795 1.00 67.62 121 THR A CA 1
ATOM 981 C C . THR A 1 121 ? -2.074 -1.161 18.276 1.00 67.62 121 THR A C 1
ATOM 983 O O . THR A 1 121 ? -2.095 -2.032 19.139 1.00 67.62 121 THR A O 1
ATOM 986 N N . GLU A 1 122 ? -2.042 0.136 18.591 1.00 69.44 122 GLU A N 1
ATOM 987 C CA . GLU A 1 122 ? -2.057 0.638 19.971 1.00 69.44 122 GLU A CA 1
ATOM 988 C C . GLU A 1 122 ? -3.351 0.275 20.710 1.00 69.44 122 GLU A C 1
ATOM 990 O O . GLU A 1 122 ? -3.294 -0.139 21.869 1.00 69.44 122 GLU A O 1
ATOM 995 N N . ARG A 1 123 ? -4.512 0.380 20.047 1.00 66.62 123 ARG A N 1
ATOM 996 C CA . ARG A 1 123 ? -5.804 -0.036 20.619 1.00 66.62 123 ARG A CA 1
ATOM 997 C C . ARG A 1 123 ? -5.855 -1.536 20.873 1.00 66.62 123 ARG A C 1
ATOM 999 O O . ARG A 1 123 ? -6.159 -1.930 21.991 1.00 66.62 123 ARG A O 1
ATOM 1006 N N . ALA A 1 124 ? -5.470 -2.347 19.889 1.00 62.75 124 ALA A N 1
ATOM 1007 C CA . ALA A 1 124 ? -5.454 -3.802 20.018 1.00 62.75 124 ALA A CA 1
ATOM 1008 C C . ALA A 1 124 ? -4.533 -4.271 21.161 1.00 62.75 124 ALA A C 1
ATOM 1010 O O . ALA A 1 124 ? -4.890 -5.160 21.930 1.00 62.75 124 ALA A O 1
ATOM 1011 N N . VAL A 1 125 ? -3.361 -3.642 21.324 1.00 63.16 125 VAL A N 1
ATOM 1012 C CA . VAL A 1 125 ? -2.453 -3.926 22.449 1.00 63.16 125 VAL A CA 1
ATOM 1013 C C . VAL A 1 125 ? -3.074 -3.508 23.783 1.00 63.16 125 VAL A C 1
ATOM 1015 O O . VAL A 1 125 ? -2.979 -4.254 24.756 1.00 63.16 125 VAL A O 1
ATOM 1018 N N . LYS A 1 126 ? -3.720 -2.339 23.844 1.00 63.81 126 LYS A N 1
ATOM 1019 C CA . LYS A 1 126 ? -4.372 -1.849 25.063 1.00 63.81 126 LYS A CA 1
ATOM 1020 C C . LYS A 1 126 ? -5.531 -2.753 25.499 1.00 63.81 126 LYS A C 1
ATOM 1022 O O . LYS A 1 126 ? -5.568 -3.147 26.659 1.00 63.81 126 LYS A O 1
ATOM 1027 N N . GLU A 1 127 ? -6.414 -3.130 24.577 1.00 59.41 127 GLU A N 1
ATOM 1028 C CA . GLU A 1 127 ? -7.541 -4.039 24.838 1.00 59.41 127 GLU A CA 1
ATOM 1029 C C . GLU A 1 127 ? -7.059 -5.416 25.317 1.00 59.41 127 GLU A C 1
ATOM 1031 O O . GLU A 1 127 ? -7.633 -5.992 26.243 1.00 59.41 127 GLU A O 1
ATOM 1036 N N . HIS A 1 128 ? -5.958 -5.923 24.750 1.00 57.78 128 HIS A N 1
ATOM 1037 C CA . HIS A 1 128 ? -5.343 -7.179 25.186 1.00 57.78 128 HIS A CA 1
ATOM 1038 C C . HIS A 1 128 ? -4.767 -7.105 26.611 1.00 57.78 128 HIS A C 1
ATOM 1040 O O . HIS A 1 128 ? -4.852 -8.067 27.373 1.00 57.78 128 HIS A O 1
ATOM 1046 N N . LEU A 1 129 ? -4.185 -5.964 26.993 1.00 56.69 129 LEU A N 1
ATOM 1047 C CA . LEU A 1 129 ? -3.670 -5.745 28.349 1.00 56.69 129 LEU A CA 1
ATOM 1048 C C . LEU A 1 129 ? -4.799 -5.590 29.378 1.00 56.69 129 LEU A C 1
ATOM 1050 O O . LEU A 1 129 ? -4.671 -6.088 30.495 1.00 56.69 129 LEU A O 1
ATOM 1054 N N . GLU A 1 130 ? -5.903 -4.934 29.012 1.00 59.25 130 GLU A N 1
ATOM 1055 C CA . GLU A 1 130 ? -7.079 -4.773 29.880 1.00 59.25 130 GLU A CA 1
ATOM 1056 C C . GLU A 1 130 ? -7.765 -6.125 30.142 1.00 59.25 130 GLU A C 1
ATOM 1058 O O . GLU A 1 130 ? -8.026 -6.461 31.296 1.00 59.25 130 GLU A O 1
ATOM 1063 N N . THR A 1 131 ? -7.927 -6.967 29.115 1.00 56.88 131 THR A N 1
ATOM 1064 C CA . THR A 1 131 ? -8.491 -8.324 29.277 1.00 56.88 131 THR A CA 1
ATOM 1065 C C . THR A 1 131 ? -7.615 -9.253 30.126 1.00 56.88 131 THR A C 1
ATOM 1067 O O . THR A 1 131 ? -8.144 -10.032 30.914 1.00 56.88 131 THR A O 1
ATOM 1070 N N . GLN A 1 132 ? -6.282 -9.161 30.042 1.00 50.16 132 GLN A N 1
ATOM 1071 C CA . GL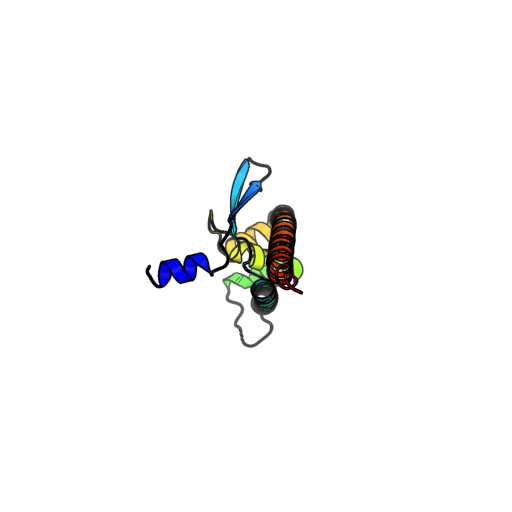N A 1 132 ? -5.385 -9.933 30.922 1.00 50.16 132 GLN A CA 1
ATOM 1072 C C . GLN A 1 132 ? -5.346 -9.404 32.367 1.00 50.16 132 GLN A C 1
ATOM 1074 O O . GLN A 1 132 ? -5.126 -10.173 33.310 1.00 50.16 132 GLN A O 1
ATOM 1079 N N . GLY A 1 133 ? -5.556 -8.098 32.554 1.00 50.59 133 GLY A N 1
ATOM 1080 C CA . GLY A 1 133 ? -5.646 -7.466 33.870 1.00 50.59 133 GLY A CA 1
ATOM 1081 C C . GLY A 1 133 ? -6.928 -7.829 34.625 1.00 50.59 133 GLY A C 1
ATOM 1082 O O . GLY A 1 133 ? -6.883 -8.014 35.841 1.00 50.59 133 GLY A O 1
ATOM 1083 N N . GLU A 1 134 ? -8.046 -7.990 33.915 1.00 49.19 134 GLU A N 1
ATOM 1084 C CA . GLU A 1 134 ? -9.332 -8.397 34.497 1.00 49.19 134 GLU A CA 1
ATOM 1085 C C . GLU A 1 134 ? -9.356 -9.879 34.914 1.00 49.19 134 GLU A C 1
ATOM 1087 O O . GLU A 1 134 ? -9.866 -10.199 35.989 1.00 49.19 134 GLU A O 1
ATOM 1092 N N . ASP A 1 135 ?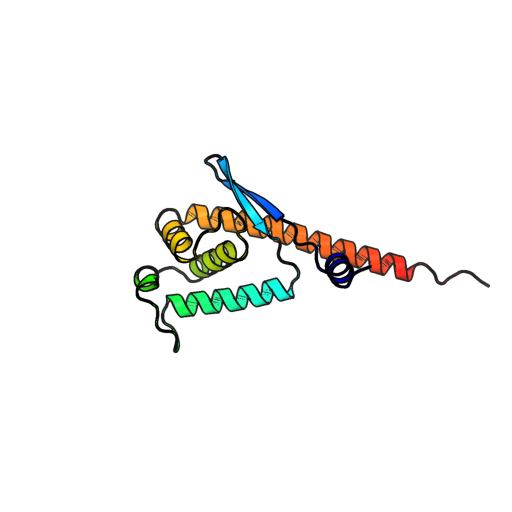 -8.710 -10.774 34.158 1.00 46.59 135 ASP A N 1
ATOM 1093 C CA . ASP A 1 135 ? -8.622 -12.210 34.496 1.00 46.59 135 ASP A CA 1
ATOM 1094 C C . ASP A 1 135 ? -7.659 -12.501 35.670 1.00 46.59 135 ASP A C 1
ATOM 1096 O O . ASP A 1 135 ? -7.721 -13.547 36.317 1.00 46.59 135 ASP A O 1
ATOM 1100 N N . SER A 1 136 ? -6.789 -11.543 36.005 1.00 48.78 136 SER A N 1
ATOM 1101 C CA . SER A 1 136 ? -5.862 -11.627 37.147 1.00 48.78 136 SER A CA 1
ATOM 1102 C C . SER A 1 136 ? -6.456 -11.075 38.458 1.00 48.78 136 SER A C 1
ATOM 1104 O O . SER A 1 136 ? -5.795 -11.102 39.498 1.00 48.78 136 SER A O 1
ATOM 1106 N N . GLY A 1 137 ? -7.693 -10.560 38.431 1.00 44.50 137 GLY A N 1
ATOM 1107 C CA . GLY A 1 137 ? -8.326 -9.830 39.537 1.00 44.50 137 GLY A CA 1
ATOM 1108 C C . GLY A 1 137 ? -9.237 -10.636 40.473 1.00 44.50 137 GLY A C 1
ATOM 1109 O O . GLY A 1 137 ? -9.818 -10.049 41.385 1.00 44.50 137 GLY A O 1
ATOM 1110 N N . LEU A 1 138 ? -9.387 -11.955 40.296 1.00 47.69 138 LEU A N 1
ATOM 1111 C CA . LEU A 1 138 ? -10.350 -12.775 41.056 1.00 47.69 138 LEU A CA 1
ATOM 1112 C C . LEU A 1 138 ? -9.735 -14.028 41.703 1.00 47.69 138 LEU A C 1
ATOM 1114 O O . LEU A 1 138 ? -10.275 -15.121 41.598 1.00 47.69 138 LEU A O 1
ATOM 1118 N N . THR A 1 139 ? -8.654 -13.878 42.471 1.00 45.25 139 THR A N 1
ATOM 1119 C CA . THR A 1 139 ? -8.312 -14.854 43.527 1.00 45.25 139 THR A CA 1
ATOM 1120 C C . THR A 1 139 ? -7.750 -14.160 44.765 1.00 45.25 139 THR A C 1
ATOM 1122 O O . THR A 1 139 ? -6.575 -14.301 45.087 1.00 45.25 139 THR A O 1
ATOM 1125 N N . ASN A 1 140 ? -8.580 -13.406 45.489 1.00 44.66 140 ASN A N 1
ATOM 1126 C CA . ASN A 1 140 ? -8.404 -13.321 46.940 1.00 44.66 140 ASN A CA 1
ATOM 1127 C C . ASN A 1 140 ? -9.738 -13.030 47.642 1.00 44.66 140 ASN A C 1
ATOM 1129 O O . ASN A 1 140 ? -10.030 -11.905 48.040 1.00 44.66 140 ASN A O 1
ATOM 1133 N N . THR A 1 141 ? -10.576 -14.060 47.764 1.00 49.47 141 THR A N 1
ATOM 1134 C CA . THR A 1 141 ? -11.630 -14.097 48.786 1.00 49.47 141 THR A CA 1
ATOM 1135 C C . THR A 1 141 ? -11.448 -15.368 49.615 1.00 49.47 141 THR A C 1
ATOM 1137 O O . THR A 1 141 ? -11.495 -16.468 49.074 1.00 49.47 141 THR A O 1
ATOM 1140 N N . GLY A 1 142 ? -11.241 -15.190 50.924 1.00 44.38 142 GLY A N 1
ATOM 1141 C CA . GLY A 1 142 ? -11.168 -16.252 51.938 1.00 44.38 142 GLY A CA 1
ATOM 1142 C C . GLY A 1 142 ? -9.742 -16.765 52.177 1.00 44.38 142 GLY A C 1
ATOM 1143 O O . GLY A 1 142 ? -9.094 -17.203 51.237 1.00 44.38 142 GLY A O 1
ATOM 1144 N N . SER A 1 143 ? -9.181 -16.738 53.387 1.00 36.81 143 SER A N 1
ATOM 1145 C CA . SER A 1 143 ? -9.769 -16.692 54.736 1.00 36.81 143 SER A CA 1
ATOM 1146 C C . SER A 1 143 ? -8.787 -16.117 55.753 1.00 36.81 143 SER A C 1
ATOM 1148 O O . SER A 1 143 ? -7.565 -16.192 55.498 1.00 36.81 143 SER A O 1
#

Radius of gyration: 19.96 Å; chains: 1; bounding box: 40×39×75 Å

Sequence (143 aa):
MDIQSLIDSYGPSSETFEVTLPQGEKLEFRTLSDYSELQSLKRRAEGFSKMVRGVGKAVATKEYAPYKKMDDETLRHVYFIHYSLKSPKWSQADLLKLATKAGWLVELIMTELQIRQNQYTERAVKEHLETQGEDSGLTNTGS

Foldseek 3Di:
DDPVVVCCVPFQPFDKDWDADPVGDIWIWTAQRAPVSVVVLQVVLQVQLCLLLVNPPRDNPPLSPVVNPPDSVLSSLLSVCQVGTDPPRDDSSVSSVCCVPPVVRSVVVSVVNVVVNVVVHVVVVVVVVVVVVVVVPPPDDDD

pLDDT: mean 78.93, std 17.29, range [36.81, 96.56]

Secondary structure (DSSP, 8-state):
--HHHHHHHHSPP--EEEEE-TTS-EEEEEPP-SHHHHHHHHHHHHHHHHHHHT-SSS---TTTGGGTTS-HHHHHHHHHHHHHEEES---HHHHHHHHHHHHHHHHHHHHHHHHHHHHHHHHHHHHHHHHHHHHTS------